Protein AF-A0A7Y4MIM4-F1 (afdb_monomer_lite)

Radius of gyration: 18.2 Å; chains: 1; bounding box: 42×29×49 Å

Foldseek 3Di:
DDWDFPQPPPPDPDDDFDFDFDKDWDADPVDDPPDPPGTDIDGDFDKDQADDPVVVVDRIDTQGQDPVCVCVVPDPVPPDPVSVVVSSVPRDHDPTDIAAFDPVLVDPVDPDDRRSDHDD

Structure (mmCIF, N/CA/C/O backbone):
data_AF-A0A7Y4MIM4-F1
#
_entry.id   AF-A0A7Y4MIM4-F1
#
loop_
_atom_site.group_PDB
_atom_site.id
_atom_site.type_symbol
_atom_site.label_atom_id
_atom_site.label_alt_id
_atom_site.label_comp_id
_atom_site.label_asym_id
_atom_site.label_entity_id
_atom_site.label_seq_id
_atom_site.pdbx_PDB_ins_code
_atom_site.Cartn_x
_atom_site.Cartn_y
_atom_site.Cartn_z
_atom_site.occupancy
_atom_site.B_iso_or_equiv
_atom_site.auth_seq_id
_atom_site.auth_comp_id
_atom_site.auth_asym_id
_atom_site.auth_atom_id
_atom_site.pdbx_PDB_model_num
ATOM 1 N N . MET A 1 1 ? 3.137 6.118 21.526 1.00 28.91 1 MET A N 1
ATOM 2 C CA . MET A 1 1 ? 1.945 5.258 21.421 1.00 28.91 1 MET A CA 1
ATOM 3 C C . MET A 1 1 ? 1.820 4.866 19.962 1.00 28.91 1 MET A C 1
ATOM 5 O O . MET A 1 1 ? 1.405 5.687 19.158 1.00 28.91 1 MET A O 1
ATOM 9 N N . MET A 1 2 ? 2.358 3.704 19.596 1.00 29.17 2 MET A N 1
ATOM 10 C CA . MET A 1 2 ? 2.307 3.203 18.225 1.00 29.17 2 MET A CA 1
ATOM 11 C C . MET A 1 2 ? 1.181 2.180 18.203 1.00 29.17 2 MET A C 1
ATOM 13 O O . MET A 1 2 ? 1.305 1.112 18.787 1.00 29.17 2 MET A O 1
ATOM 17 N N . LEU A 1 3 ? 0.046 2.586 17.650 1.00 34.28 3 LEU A N 1
ATOM 18 C CA . LEU A 1 3 ? -1.127 1.738 17.533 1.00 34.28 3 LEU A CA 1
ATOM 19 C C . LEU A 1 3 ? -0.967 0.952 16.240 1.00 34.28 3 LEU A C 1
ATOM 21 O O . LEU A 1 3 ? -0.972 1.525 15.151 1.00 34.28 3 LEU A O 1
ATOM 25 N N . LEU A 1 4 ? -0.740 -0.349 16.379 1.00 29.38 4 LEU A N 1
ATOM 26 C CA . LEU A 1 4 ? -0.934 -1.268 15.276 1.00 29.38 4 LEU A CA 1
ATOM 27 C C . LEU A 1 4 ? -2.425 -1.562 15.180 1.00 29.38 4 LEU A C 1
ATOM 29 O O . LEU A 1 4 ? -3.026 -1.910 16.195 1.00 29.38 4 LEU A O 1
ATOM 33 N N . PRO A 1 5 ? -3.036 -1.468 13.994 1.00 29.81 5 PRO A N 1
ATOM 34 C CA . PRO A 1 5 ? -4.303 -2.135 13.788 1.00 29.81 5 PRO A CA 1
ATOM 35 C C . PRO A 1 5 ? -4.093 -3.644 13.917 1.00 29.81 5 PRO A C 1
ATOM 37 O O . PRO A 1 5 ? -3.348 -4.239 13.137 1.00 29.81 5 PRO A O 1
ATOM 40 N N . ASP A 1 6 ? -4.762 -4.263 14.886 1.00 31.12 6 ASP A N 1
ATOM 41 C CA . ASP A 1 6 ? -5.035 -5.691 14.816 1.00 31.12 6 ASP A CA 1
ATOM 42 C C . ASP A 1 6 ? -6.162 -5.869 13.819 1.00 31.12 6 ASP A C 1
ATOM 44 O O . ASP A 1 6 ? -7.304 -5.460 14.003 1.00 31.12 6 ASP A O 1
ATOM 48 N N . LEU A 1 7 ? -5.822 -6.491 12.709 1.00 37.47 7 LEU A N 1
ATOM 49 C CA . LEU A 1 7 ? -6.764 -6.799 11.654 1.00 37.47 7 LEU A CA 1
ATOM 50 C C . LEU A 1 7 ? -7.586 -8.049 12.012 1.00 37.47 7 LEU A C 1
ATOM 52 O O . LEU A 1 7 ? -7.858 -8.888 11.155 1.00 37.47 7 LEU A O 1
ATOM 56 N N . SER A 1 8 ? -8.009 -8.162 13.273 1.00 27.38 8 SER A N 1
ATOM 57 C CA . SER A 1 8 ? -8.959 -9.149 13.777 1.00 27.38 8 SER A CA 1
ATOM 58 C C . SER A 1 8 ? -10.380 -8.572 13.827 1.00 27.38 8 SER A C 1
ATOM 60 O O . SER A 1 8 ? -11.174 -8.844 14.725 1.00 27.38 8 SER A O 1
ATOM 62 N N . ALA A 1 9 ? -10.775 -7.842 12.777 1.00 31.66 9 ALA A N 1
ATOM 63 C CA . ALA A 1 9 ? -12.185 -7.819 12.416 1.00 31.66 9 ALA A CA 1
ATOM 64 C C . ALA A 1 9 ? -12.595 -9.273 12.147 1.00 31.66 9 ALA A C 1
ATOM 66 O O . ALA A 1 9 ? -12.006 -9.960 11.307 1.00 31.66 9 ALA A O 1
ATOM 67 N N . THR A 1 10 ? -13.569 -9.765 12.910 1.00 31.34 10 THR A N 1
ATOM 68 C CA . THR A 1 10 ? -14.070 -11.141 12.861 1.00 31.34 10 THR A CA 1
ATOM 69 C C . THR A 1 10 ? -14.762 -11.432 11.523 1.00 31.34 10 THR A C 1
ATOM 71 O O . THR A 1 10 ? -15.972 -11.595 11.443 1.00 31.34 10 THR A O 1
ATOM 74 N N . ALA A 1 11 ? -13.992 -11.554 10.446 1.00 34.59 11 ALA A N 1
ATOM 75 C CA . ALA A 1 11 ? -14.359 -12.275 9.242 1.00 34.59 11 ALA A CA 1
A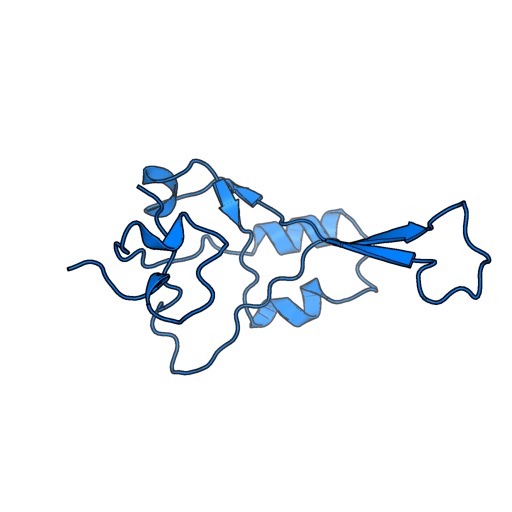TOM 76 C C . ALA A 1 11 ? -13.570 -13.587 9.272 1.00 34.59 11 ALA A C 1
ATOM 78 O O . ALA A 1 11 ? -12.411 -13.630 8.875 1.00 34.59 11 ALA A O 1
ATOM 79 N N . GLY A 1 12 ? -14.207 -14.627 9.823 1.00 26.64 12 GLY A N 1
ATOM 80 C CA . GLY A 1 12 ? -13.752 -16.017 9.961 1.00 26.64 12 GLY A CA 1
ATOM 81 C C . GLY A 1 12 ? -12.342 -16.361 9.461 1.00 26.64 12 GLY A C 1
ATOM 82 O O . GLY A 1 12 ? -12.094 -16.335 8.259 1.00 26.64 12 GLY A O 1
ATOM 83 N N . ARG A 1 13 ? -11.476 -16.752 10.412 1.00 30.94 13 ARG A N 1
ATOM 84 C CA . ARG A 1 13 ? -10.172 -17.436 10.269 1.00 30.94 13 ARG A CA 1
ATOM 85 C C . ARG A 1 13 ? -9.603 -17.472 8.839 1.00 30.94 13 ARG A C 1
ATOM 87 O O . ARG A 1 13 ? -10.021 -18.283 8.017 1.00 30.94 13 ARG A O 1
ATOM 94 N N . GLY A 1 14 ? -8.554 -16.680 8.607 1.00 32.22 14 GLY A N 1
ATOM 95 C CA . GLY A 1 14 ? -7.607 -16.901 7.509 1.00 32.22 14 GLY A CA 1
ATOM 96 C C . GLY A 1 14 ? -7.938 -16.206 6.189 1.00 32.22 14 GLY A C 1
ATOM 97 O O . GLY A 1 14 ? -7.885 -16.839 5.135 1.00 32.22 14 GLY A O 1
ATOM 98 N N . ARG A 1 15 ? -8.254 -14.906 6.204 1.00 31.67 15 ARG A N 1
ATOM 99 C CA . ARG A 1 15 ? -8.336 -14.112 4.968 1.00 31.67 15 ARG A CA 1
ATOM 100 C C . ARG A 1 15 ? -7.270 -13.022 4.960 1.00 31.67 15 ARG A C 1
ATOM 102 O O . ARG A 1 15 ? -7.343 -12.070 5.721 1.00 31.67 15 ARG A O 1
ATOM 109 N N . THR A 1 16 ? -6.299 -13.182 4.066 1.00 36.91 16 THR A N 1
ATOM 110 C CA . THR A 1 16 ? -5.303 -12.170 3.705 1.00 36.91 16 THR A CA 1
ATOM 111 C C . THR A 1 16 ? -5.999 -10.897 3.227 1.00 36.91 16 THR A C 1
ATOM 113 O O . THR A 1 16 ? -6.863 -10.956 2.347 1.00 36.91 16 THR A O 1
ATOM 116 N N . ILE A 1 17 ? -5.610 -9.751 3.782 1.00 43.78 17 ILE A N 1
ATOM 117 C CA . ILE A 1 17 ? -5.976 -8.441 3.241 1.00 43.78 17 ILE A CA 1
ATOM 118 C C . ILE A 1 17 ? -5.103 -8.199 2.011 1.00 43.78 17 ILE A C 1
ATOM 120 O O . ILE A 1 17 ? -3.877 -8.256 2.091 1.00 43.78 17 ILE A O 1
ATOM 124 N N . GLY A 1 18 ? -5.737 -7.991 0.859 1.00 39.03 18 GLY A N 1
ATOM 125 C CA . GLY A 1 18 ? -5.030 -7.643 -0.369 1.00 39.03 18 GLY A CA 1
ATOM 126 C C . GLY A 1 18 ? -4.577 -6.191 -0.299 1.00 39.03 18 GLY A C 1
ATOM 127 O O . GLY A 1 18 ? -5.409 -5.298 -0.159 1.00 39.03 18 GLY A O 1
ATOM 128 N N . ARG A 1 19 ? -3.267 -5.968 -0.386 1.00 43.88 19 ARG A N 1
ATOM 129 C CA . ARG A 1 19 ? -2.653 -4.649 -0.529 1.00 43.88 19 ARG A CA 1
ATOM 130 C C . ARG A 1 19 ? -2.079 -4.578 -1.939 1.00 43.88 19 ARG A C 1
ATOM 132 O O . ARG A 1 19 ? -1.164 -5.328 -2.263 1.00 43.88 19 ARG A O 1
ATOM 139 N N . SER A 1 20 ? -2.674 -3.761 -2.792 1.00 50.88 20 SER A N 1
ATOM 140 C CA . SER A 1 20 ? -2.339 -3.664 -4.215 1.00 50.88 20 SER A CA 1
ATOM 141 C C . SER A 1 20 ? -2.028 -2.213 -4.531 1.00 50.88 20 SER A C 1
ATOM 143 O O . SER A 1 20 ? -2.861 -1.433 -4.977 1.00 50.88 20 SER A O 1
ATOM 145 N N . ASP A 1 21 ? -0.804 -1.865 -4.191 1.00 61.84 21 ASP A N 1
ATOM 146 C CA . ASP A 1 21 ? -0.245 -0.530 -4.228 1.00 61.84 21 ASP A CA 1
ATOM 147 C C . ASP A 1 21 ? 0.388 -0.258 -5.605 1.00 61.84 21 ASP A C 1
ATOM 149 O O . ASP A 1 21 ? 0.934 -1.191 -6.206 1.00 61.84 21 ASP A O 1
ATOM 153 N N . PRO A 1 22 ? 0.319 0.976 -6.147 1.00 76.31 22 PRO A N 1
ATOM 154 C CA . PRO A 1 22 ? 1.028 1.321 -7.371 1.00 76.31 22 PRO A CA 1
ATOM 155 C C . PRO A 1 22 ? 2.510 0.990 -7.218 1.00 76.31 22 PRO A C 1
ATOM 157 O O . PRO A 1 22 ? 3.122 1.273 -6.182 1.00 76.31 22 PRO A O 1
ATOM 160 N N . TYR A 1 23 ? 3.064 0.380 -8.261 1.00 86.31 23 TYR A N 1
ATOM 161 C CA . TYR A 1 23 ? 4.450 -0.049 -8.314 1.00 86.31 23 TYR A CA 1
ATOM 162 C C . TYR A 1 23 ? 5.131 0.467 -9.577 1.00 86.31 23 TYR A C 1
ATOM 164 O O . TYR A 1 23 ? 4.485 0.733 -10.589 1.00 86.31 23 TYR A O 1
ATOM 172 N N . GLU A 1 24 ? 6.446 0.616 -9.504 1.00 85.31 24 GLU A N 1
ATOM 173 C CA . GLU A 1 24 ? 7.262 1.171 -10.577 1.00 85.31 24 GLU A CA 1
ATOM 174 C C . GLU A 1 24 ? 8.590 0.422 -10.688 1.00 85.31 24 GLU A C 1
ATOM 176 O O . GLU A 1 24 ? 9.165 -0.003 -9.678 1.00 85.31 24 GLU A O 1
ATOM 181 N N . PHE A 1 25 ? 9.048 0.253 -11.931 1.00 91.56 25 PHE A N 1
ATOM 182 C CA . PHE A 1 25 ? 10.338 -0.335 -12.275 1.00 91.56 25 PHE A CA 1
ATOM 183 C C . PHE A 1 25 ? 11.376 0.770 -12.474 1.00 91.56 25 PHE A C 1
ATOM 185 O O . PHE A 1 25 ? 11.240 1.607 -13.364 1.00 91.56 25 PHE A O 1
ATOM 192 N N . TRP A 1 26 ? 12.450 0.719 -11.696 1.00 91.94 26 TRP A N 1
ATOM 193 C CA . TRP A 1 26 ? 13.555 1.668 -11.740 1.00 91.94 26 TRP A CA 1
ATOM 194 C C . TRP A 1 26 ? 14.814 0.970 -12.254 1.00 91.94 26 TRP A C 1
ATOM 196 O O . TRP A 1 26 ? 15.347 0.095 -11.563 1.00 91.94 26 TRP A O 1
ATOM 206 N N . PRO A 1 27 ? 15.309 1.311 -13.455 1.00 94.88 27 PRO A N 1
ATOM 207 C CA . PRO A 1 27 ? 16.541 0.730 -13.958 1.00 94.88 27 PRO A CA 1
ATOM 208 C C . PRO A 1 27 ? 17.751 1.347 -13.249 1.00 94.88 27 PRO A C 1
ATOM 210 O O . PRO A 1 27 ? 17.864 2.569 -13.157 1.00 94.88 27 PRO A O 1
ATOM 213 N N . ASN A 1 28 ? 18.712 0.521 -12.834 1.00 95.12 28 ASN A N 1
ATOM 214 C CA . ASN A 1 28 ? 20.050 0.993 -12.500 1.00 95.12 28 ASN A CA 1
ATOM 215 C C . ASN A 1 28 ? 20.788 1.338 -13.812 1.00 95.12 28 ASN A C 1
ATOM 217 O O . ASN A 1 28 ? 21.042 0.437 -14.624 1.00 95.12 28 ASN A O 1
ATOM 221 N N . PRO A 1 29 ? 21.125 2.615 -14.071 1.00 95.81 29 PRO A N 1
ATOM 222 C CA . PRO A 1 29 ? 21.743 3.021 -15.331 1.00 95.81 29 PRO A CA 1
ATOM 223 C C . PRO A 1 29 ? 23.184 2.514 -15.494 1.00 95.81 29 PRO A C 1
ATOM 225 O O . PRO A 1 29 ? 23.673 2.471 -16.618 1.00 95.81 29 PRO A O 1
ATOM 228 N N . GLU A 1 30 ? 23.848 2.099 -14.413 1.00 97.75 30 GLU A N 1
ATOM 229 C CA . GLU A 1 30 ? 25.246 1.642 -14.426 1.00 97.75 30 GLU A CA 1
ATOM 230 C C . GLU A 1 30 ? 25.400 0.175 -14.859 1.00 97.75 30 GLU A C 1
ATOM 232 O O . GLU A 1 30 ? 26.504 -0.272 -15.169 1.00 97.75 30 GLU A O 1
ATOM 237 N N . LEU A 1 31 ? 24.300 -0.585 -14.893 1.00 96.50 31 LEU A N 1
ATOM 238 C CA . LEU A 1 31 ? 24.308 -2.017 -15.187 1.00 96.50 31 LEU A CA 1
ATOM 239 C C . LEU A 1 31 ? 23.865 -2.319 -16.631 1.00 96.50 31 LEU A C 1
ATOM 241 O O . LEU A 1 31 ? 22.959 -1.648 -17.147 1.00 96.50 31 LEU A O 1
ATOM 245 N N . PRO A 1 32 ? 24.437 -3.356 -17.278 1.00 96.62 32 PRO A N 1
ATOM 246 C CA . PRO A 1 32 ? 23.940 -3.880 -18.551 1.00 96.62 32 PRO A CA 1
ATOM 247 C C . PRO A 1 32 ? 22.462 -4.285 -18.478 1.00 96.62 32 PRO A C 1
ATOM 249 O O . PRO A 1 32 ? 21.960 -4.624 -17.410 1.00 96.62 32 PRO A O 1
ATOM 252 N N . GLU A 1 33 ? 21.770 -4.285 -19.617 1.00 91.69 33 GLU A N 1
ATOM 253 C CA . GLU A 1 33 ? 20.328 -4.580 -19.697 1.00 91.69 33 GLU A CA 1
ATOM 254 C C . GLU A 1 33 ? 19.959 -5.975 -19.164 1.00 91.69 33 GLU A C 1
ATOM 256 O O . GLU A 1 33 ? 18.957 -6.129 -18.474 1.00 91.69 33 GLU A O 1
ATOM 261 N N . GLU A 1 34 ? 20.828 -6.955 -19.401 1.00 94.06 34 GLU A N 1
ATOM 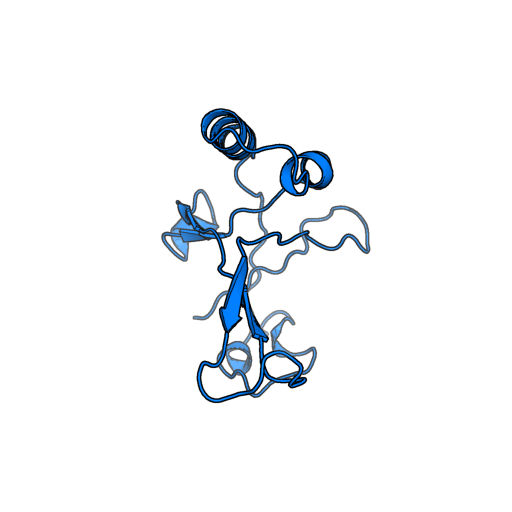262 C CA . GLU A 1 34 ? 20.665 -8.363 -19.013 1.00 94.06 34 GLU A CA 1
ATOM 263 C C . GLU A 1 34 ? 21.080 -8.639 -17.548 1.00 94.06 34 GLU A C 1
ATOM 265 O O . GLU A 1 34 ? 21.053 -9.783 -17.091 1.00 94.06 34 GLU A O 1
ATOM 270 N N . HIS A 1 35 ? 21.562 -7.627 -16.812 1.00 96.31 35 HIS A N 1
ATOM 271 C CA . HIS A 1 35 ? 22.100 -7.833 -15.466 1.00 96.31 35 HIS A CA 1
ATOM 272 C C . HIS A 1 35 ? 20.975 -8.192 -14.474 1.00 96.31 35 HIS A C 1
ATOM 274 O O . HIS A 1 35 ? 19.947 -7.514 -14.464 1.00 96.31 35 HIS A O 1
ATOM 280 N N . PRO A 1 36 ? 21.152 -9.187 -13.580 1.00 95.00 36 PRO A N 1
ATOM 281 C CA . PRO A 1 36 ? 20.098 -9.607 -12.647 1.00 95.00 36 PRO A CA 1
ATOM 282 C C . PRO A 1 36 ? 19.604 -8.472 -11.734 1.00 95.00 36 PRO A C 1
ATOM 284 O O . PRO A 1 36 ? 18.407 -8.355 -11.495 1.00 95.00 36 PRO A O 1
ATOM 287 N N . ASP A 1 37 ? 20.504 -7.586 -11.299 1.00 95.38 37 ASP A N 1
ATOM 288 C CA . ASP A 1 37 ? 20.171 -6.417 -10.466 1.00 95.38 37 ASP A CA 1
ATOM 289 C C . ASP A 1 37 ? 19.820 -5.150 -11.275 1.00 95.38 37 ASP A C 1
ATOM 291 O O . ASP A 1 37 ? 19.855 -4.037 -10.747 1.00 95.38 37 ASP A O 1
ATOM 295 N N . LYS A 1 38 ? 19.523 -5.278 -12.579 1.00 95.56 38 LYS A N 1
ATOM 296 C CA . LYS A 1 38 ? 19.206 -4.130 -13.446 1.00 95.56 38 LYS A CA 1
ATOM 297 C C . LYS A 1 38 ? 17.973 -3.369 -12.971 1.00 95.56 38 LYS A C 1
ATOM 299 O O . LYS A 1 38 ? 17.937 -2.149 -13.109 1.00 95.56 38 LYS A O 1
ATOM 304 N N . TRP A 1 39 ? 16.973 -4.070 -12.448 1.00 94.25 39 TRP A N 1
ATOM 305 C CA . TRP A 1 39 ? 15.654 -3.512 -12.170 1.00 94.25 39 TRP A CA 1
ATOM 306 C C . TRP A 1 39 ? 15.336 -3.550 -10.680 1.00 94.25 39 TRP A C 1
ATOM 308 O O . TRP A 1 39 ? 15.258 -4.617 -10.077 1.00 94.25 39 TRP A O 1
ATOM 318 N N . LEU A 1 40 ? 15.074 -2.379 -10.104 1.00 93.81 40 LEU A N 1
ATOM 319 C CA . LEU A 1 40 ? 14.466 -2.250 -8.788 1.00 93.81 40 LEU A CA 1
ATOM 320 C C . LEU A 1 40 ? 12.957 -2.062 -8.951 1.00 93.81 40 LEU A C 1
ATOM 322 O O . LEU A 1 40 ? 12.516 -1.115 -9.596 1.00 93.81 40 LEU A O 1
ATOM 326 N N . VAL A 1 41 ? 12.159 -2.933 -8.335 1.00 92.69 41 VAL A N 1
ATOM 327 C CA . VAL A 1 41 ? 10.701 -2.766 -8.276 1.00 92.69 41 VAL A CA 1
ATOM 328 C C . VAL A 1 41 ? 10.334 -2.155 -6.933 1.00 92.69 41 VAL A C 1
ATOM 330 O O . VAL A 1 41 ? 10.629 -2.723 -5.883 1.00 92.69 41 VAL A O 1
ATOM 333 N N . THR A 1 42 ? 9.686 -0.997 -6.959 1.00 90.75 42 THR A N 1
ATOM 334 C CA . THR A 1 42 ? 9.207 -0.307 -5.751 1.00 90.75 42 THR A CA 1
ATOM 335 C C . THR A 1 42 ? 7.692 -0.225 -5.761 1.00 90.75 42 THR A C 1
ATOM 337 O O . THR A 1 42 ? 7.115 -0.169 -6.839 1.00 90.75 42 THR A O 1
ATOM 340 N N . ALA A 1 43 ? 7.057 -0.163 -4.592 1.00 89.75 43 ALA A N 1
ATOM 341 C CA . ALA A 1 43 ? 5.621 0.075 -4.460 1.00 89.75 43 ALA A CA 1
ATOM 342 C C . ALA A 1 43 ? 5.343 1.130 -3.384 1.00 89.75 43 ALA A C 1
ATOM 344 O O . ALA A 1 43 ? 6.149 1.308 -2.466 1.00 89.75 43 ALA A O 1
ATOM 345 N N . THR A 1 44 ? 4.207 1.820 -3.484 1.00 89.12 44 THR A N 1
ATOM 346 C CA . THR A 1 44 ? 3.798 2.835 -2.505 1.00 89.12 44 THR A CA 1
ATOM 347 C C . THR A 1 44 ? 2.355 2.695 -2.070 1.00 89.12 44 THR A C 1
ATOM 349 O O . THR A 1 44 ? 1.462 2.431 -2.863 1.00 89.12 44 THR A O 1
ATOM 352 N N . VAL A 1 45 ? 2.125 2.953 -0.792 1.00 87.88 45 VAL A N 1
ATOM 353 C CA . VAL A 1 45 ? 0.838 2.744 -0.147 1.00 87.88 45 VAL A CA 1
ATOM 354 C C . VAL A 1 45 ? -0.089 3.908 -0.419 1.00 87.88 45 VAL A C 1
ATOM 356 O O . VAL A 1 45 ? 0.202 5.029 0.008 1.00 87.88 45 VAL A O 1
ATOM 359 N N . ILE A 1 46 ? -1.234 3.646 -1.050 1.00 87.88 46 ILE A N 1
ATOM 360 C CA . ILE A 1 46 ? -2.277 4.669 -1.163 1.00 87.88 46 ILE A CA 1
ATOM 361 C C . ILE A 1 46 ? -2.882 4.896 0.223 1.00 87.88 46 ILE A C 1
ATOM 363 O O . ILE A 1 46 ? -3.375 3.969 0.864 1.00 87.88 46 ILE A O 1
ATOM 367 N N . ALA A 1 47 ? -2.846 6.145 0.683 1.00 85.81 47 ALA A N 1
ATOM 368 C CA . ALA A 1 47 ? -3.489 6.568 1.918 1.00 85.81 47 ALA A CA 1
ATOM 369 C C . ALA A 1 47 ? -4.660 7.505 1.611 1.00 85.81 47 ALA A C 1
ATOM 371 O O . ALA A 1 47 ? -4.532 8.423 0.801 1.00 85.81 47 ALA A O 1
ATOM 372 N N . THR A 1 48 ? -5.779 7.286 2.289 1.00 84.94 48 THR A N 1
ATOM 373 C CA . THR A 1 48 ? -6.952 8.160 2.307 1.00 84.94 48 THR A CA 1
ATOM 374 C C . THR A 1 48 ? -7.038 8.877 3.651 1.00 84.94 48 THR A C 1
ATOM 376 O O . THR A 1 48 ? -6.277 8.588 4.583 1.00 84.94 48 THR A O 1
ATOM 379 N N . SER A 1 49 ? -7.964 9.827 3.771 1.00 83.12 49 SER A N 1
ATOM 380 C CA . SER A 1 49 ? -8.341 10.359 5.080 1.00 83.12 49 SER A CA 1
ATOM 381 C C . SER A 1 49 ? -8.803 9.214 5.977 1.00 83.12 49 SER A C 1
ATOM 383 O O . SER A 1 49 ? -9.551 8.341 5.534 1.00 83.12 49 SER A O 1
ATOM 385 N N . ALA A 1 50 ? -8.311 9.196 7.214 1.00 78.62 50 ALA A N 1
ATOM 386 C CA . ALA A 1 50 ? -8.875 8.334 8.235 1.00 78.62 50 ALA A CA 1
ATOM 387 C C . ALA A 1 50 ? -10.226 8.886 8.679 1.00 78.62 50 ALA A C 1
ATOM 389 O O . ALA A 1 50 ? -10.430 10.099 8.763 1.00 78.62 50 ALA A O 1
ATOM 390 N N . THR A 1 51 ? -11.121 7.974 9.004 1.00 67.00 51 THR A N 1
ATOM 391 C CA . THR A 1 51 ? -12.453 8.250 9.522 1.00 67.00 51 THR A CA 1
ATOM 392 C C . THR A 1 51 ? -12.691 7.354 10.740 1.00 67.00 51 THR A C 1
ATOM 394 O O . THR A 1 51 ? -11.935 6.406 10.977 1.00 67.00 51 THR A O 1
ATOM 397 N N . ASP A 1 52 ? -13.671 7.706 11.572 1.00 64.62 52 ASP A N 1
ATOM 398 C CA . ASP A 1 52 ? -14.037 6.956 12.783 1.00 64.62 52 ASP A CA 1
ATOM 399 C C . ASP A 1 52 ? -12.856 6.689 13.763 1.00 64.62 52 ASP A C 1
ATOM 401 O O . ASP A 1 52 ? -12.071 7.604 14.040 1.00 64.62 52 ASP A O 1
ATOM 405 N N . ALA A 1 53 ? -12.703 5.472 14.314 1.00 61.66 53 ALA A N 1
ATOM 406 C CA . ALA A 1 53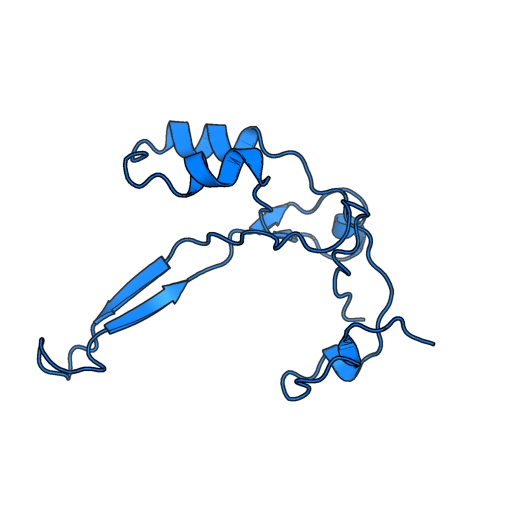 ? -11.731 5.142 15.367 1.00 61.66 53 ALA A CA 1
ATOM 407 C C . ALA A 1 53 ? -10.264 5.430 14.989 1.00 61.66 53 ALA A C 1
ATOM 409 O O . ALA A 1 53 ? -9.466 5.838 15.836 1.00 61.66 53 ALA A O 1
ATOM 410 N N . LEU A 1 54 ? -9.910 5.267 13.710 1.00 61.06 54 LEU A N 1
ATOM 411 C CA . LEU A 1 54 ? -8.583 5.593 13.178 1.00 61.06 54 LEU A CA 1
ATOM 412 C C . LEU A 1 54 ? -8.317 7.100 13.174 1.00 61.06 54 LEU A C 1
ATOM 414 O O . LEU A 1 54 ? -7.195 7.508 13.467 1.00 61.06 54 LEU A O 1
ATOM 418 N N . GLY A 1 55 ? -9.336 7.916 12.886 1.00 62.06 55 GLY A N 1
ATOM 419 C CA . GLY A 1 55 ? -9.225 9.377 12.851 1.00 62.06 55 GLY A CA 1
ATOM 420 C C . GLY A 1 55 ? -8.841 9.982 14.205 1.00 62.06 55 GLY A C 1
ATOM 421 O O . GLY A 1 55 ? -8.208 11.034 14.261 1.00 62.06 55 GLY A O 1
ATOM 422 N N . HIS A 1 56 ? -9.150 9.291 15.306 1.00 67.06 56 HIS A N 1
ATOM 423 C CA . HIS A 1 56 ? -8.712 9.678 16.651 1.00 67.06 56 HIS A CA 1
ATOM 424 C C . HIS A 1 56 ? -7.224 9.406 16.921 1.00 67.06 56 HIS A C 1
ATOM 426 O O . HIS A 1 56 ? -6.666 9.937 17.880 1.00 67.06 56 HIS A O 1
ATOM 432 N N . ILE A 1 57 ? -6.584 8.578 16.096 1.00 78.56 57 ILE A N 1
ATOM 433 C CA . ILE A 1 57 ? -5.216 8.090 16.289 1.00 78.56 57 ILE A CA 1
ATOM 434 C C . ILE A 1 57 ? -4.262 8.737 15.288 1.00 78.56 57 ILE A C 1
ATOM 436 O O . ILE A 1 57 ? -3.170 9.161 15.670 1.00 78.56 57 ILE A O 1
ATOM 440 N N . GLN A 1 58 ? -4.664 8.810 14.018 1.00 80.38 58 GLN A N 1
ATOM 441 C CA . GLN A 1 58 ? -3.939 9.472 12.939 1.00 80.38 58 GLN A CA 1
ATOM 442 C C . GLN A 1 58 ? -4.910 10.012 11.887 1.00 80.38 58 GLN A C 1
ATOM 444 O O . GLN A 1 58 ? -5.964 9.446 11.636 1.00 80.38 58 GLN A O 1
ATOM 449 N N . GLU A 1 59 ? -4.508 11.073 11.193 1.00 83.12 59 GLU A N 1
ATOM 450 C CA . GLU A 1 59 ? -5.331 11.731 10.166 1.00 83.12 59 GLU A CA 1
ATOM 451 C C . GLU A 1 59 ? -5.497 10.905 8.874 1.00 83.12 59 GLU A C 1
ATOM 453 O O . GLU A 1 59 ? -6.313 11.235 8.012 1.00 83.12 59 GLU A O 1
ATOM 458 N N . ARG A 1 60 ? -4.711 9.835 8.703 1.00 85.06 60 ARG A N 1
ATOM 459 C CA . ARG A 1 60 ? -4.642 9.039 7.471 1.00 85.06 60 ARG A CA 1
ATOM 460 C C . ARG A 1 60 ? -4.824 7.551 7.739 1.00 85.06 60 ARG A C 1
ATOM 462 O O . ARG A 1 60 ? -4.286 7.025 8.708 1.00 85.06 60 ARG A O 1
ATOM 469 N N . SER A 1 61 ? -5.498 6.874 6.814 1.00 84.69 61 SER A N 1
ATOM 470 C CA . SER A 1 61 ? -5.681 5.421 6.791 1.00 84.69 61 SER A CA 1
ATOM 471 C C . SER A 1 61 ? -5.200 4.859 5.449 1.00 84.69 61 SER A C 1
ATOM 473 O O . SER A 1 61 ? -5.308 5.553 4.437 1.00 84.69 61 SER A O 1
ATOM 475 N N . PRO A 1 62 ? -4.628 3.646 5.383 1.00 86.25 62 PRO A N 1
ATOM 476 C CA . PRO A 1 62 ? -4.402 2.991 4.098 1.00 86.25 62 PRO A CA 1
ATOM 477 C C . PRO A 1 62 ? -5.730 2.732 3.366 1.00 86.25 62 PRO A C 1
ATOM 479 O O . PRO A 1 62 ? -6.739 2.418 3.994 1.00 86.25 62 PRO A O 1
ATOM 482 N N . LEU A 1 63 ? -5.720 2.801 2.033 1.00 87.69 63 LEU A N 1
ATOM 483 C CA . LEU A 1 63 ? -6.844 2.342 1.217 1.00 87.69 63 LEU A CA 1
ATOM 484 C C . LEU A 1 63 ? -6.946 0.812 1.319 1.00 87.69 63 LEU A C 1
ATOM 486 O O . LEU A 1 63 ? -6.052 0.093 0.871 1.00 87.69 63 LEU A O 1
ATOM 490 N N . ILE A 1 64 ? -8.033 0.305 1.903 1.00 87.81 64 ILE A N 1
ATOM 491 C CA . ILE A 1 64 ? -8.243 -1.135 2.102 1.00 87.81 64 ILE A CA 1
ATOM 492 C C . ILE A 1 64 ? -9.192 -1.666 1.024 1.00 87.81 64 ILE A C 1
ATOM 494 O O . ILE A 1 64 ? -10.389 -1.391 1.037 1.00 87.81 64 ILE A O 1
ATOM 498 N N . ILE A 1 65 ? -8.663 -2.461 0.090 1.00 88.81 65 ILE A N 1
ATOM 499 C CA . ILE A 1 65 ? -9.454 -3.035 -1.006 1.00 88.81 65 ILE A CA 1
ATOM 500 C C . ILE A 1 65 ? -10.280 -4.226 -0.505 1.00 88.81 65 ILE A C 1
ATOM 502 O O . ILE A 1 65 ? -9.741 -5.232 -0.029 1.00 88.81 65 ILE A O 1
ATOM 506 N N . LEU A 1 66 ? -11.604 -4.150 -0.676 1.00 85.88 66 LEU A N 1
ATOM 507 C CA . LEU A 1 66 ? -12.503 -5.264 -0.377 1.00 85.88 66 LEU A CA 1
ATOM 508 C C . LEU A 1 66 ? -12.172 -6.482 -1.241 1.00 85.88 66 LEU A C 1
ATOM 510 O O . LEU A 1 66 ? -11.933 -6.364 -2.441 1.00 85.88 66 LEU A O 1
ATOM 514 N N . LYS A 1 67 ? -12.272 -7.683 -0.663 1.00 87.81 67 LYS A N 1
ATOM 515 C CA . LYS A 1 67 ? -11.983 -8.937 -1.380 1.00 87.81 67 LYS A CA 1
ATOM 516 C C . LYS A 1 67 ? -12.770 -9.086 -2.691 1.00 87.81 67 LYS A C 1
ATOM 518 O O . LYS A 1 67 ? -12.231 -9.597 -3.664 1.00 87.81 67 LYS A O 1
ATOM 523 N N . VAL A 1 68 ? -14.019 -8.618 -2.724 1.00 88.50 68 VAL A N 1
ATOM 524 C CA . VAL A 1 68 ? -14.880 -8.650 -3.922 1.00 88.50 68 VAL A CA 1
ATOM 525 C C . VAL A 1 68 ? -14.411 -7.698 -5.032 1.00 88.50 68 VAL A C 1
ATOM 527 O O . VAL A 1 68 ? -14.678 -7.948 -6.200 1.00 88.50 68 VAL A O 1
ATOM 530 N N . LEU A 1 69 ? -13.669 -6.643 -4.686 1.00 89.81 69 LEU A N 1
ATOM 531 C CA . LEU A 1 69 ? -13.158 -5.643 -5.627 1.00 89.81 69 LEU A CA 1
ATOM 532 C C . LEU A 1 69 ? -11.721 -5.927 -6.089 1.00 89.81 69 LEU A C 1
ATOM 534 O O . LEU A 1 69 ? -11.248 -5.271 -7.010 1.00 89.81 69 LEU A O 1
ATOM 538 N N . GLN A 1 70 ? -11.028 -6.912 -5.503 1.00 91.12 70 GLN A N 1
ATOM 539 C CA . GLN A 1 70 ? -9.622 -7.209 -5.821 1.00 91.12 70 GLN A CA 1
ATOM 540 C C . GLN A 1 70 ? -9.389 -7.515 -7.303 1.00 91.12 70 GLN A C 1
ATOM 542 O O . GLN A 1 70 ? -8.402 -7.053 -7.865 1.00 91.12 70 GLN A O 1
ATOM 547 N N . ALA A 1 71 ? -10.293 -8.264 -7.942 1.00 92.25 71 ALA A N 1
ATOM 548 C CA . ALA A 1 71 ? -10.170 -8.587 -9.363 1.00 92.25 71 ALA A CA 1
ATOM 549 C C . ALA A 1 71 ? -10.262 -7.332 -10.245 1.00 92.25 71 ALA A C 1
ATOM 551 O O . ALA A 1 71 ? -9.458 -7.176 -11.153 1.00 92.25 71 ALA A O 1
ATOM 552 N N . HIS A 1 72 ? -11.192 -6.422 -9.937 1.00 91.81 72 HIS A N 1
ATOM 553 C CA . HIS A 1 72 ? -11.327 -5.147 -10.645 1.00 91.81 72 HIS A CA 1
ATOM 554 C C . HIS A 1 72 ? -10.129 -4.229 -10.400 1.00 91.81 72 HIS A C 1
ATOM 556 O O . HIS A 1 72 ? -9.664 -3.559 -11.312 1.00 91.81 72 HIS A O 1
ATOM 562 N N . TRP A 1 73 ? -9.606 -4.222 -9.175 1.00 91.25 73 TRP A N 1
ATOM 563 C CA . TRP A 1 73 ? -8.448 -3.411 -8.819 1.00 91.25 73 TRP A CA 1
ATOM 564 C C . TRP A 1 73 ? -7.155 -3.875 -9.507 1.00 91.25 73 TRP A C 1
ATOM 566 O O . TRP A 1 73 ? -6.305 -3.057 -9.842 1.00 91.25 73 TRP A O 1
ATOM 576 N N . LEU A 1 74 ? -6.993 -5.185 -9.709 1.00 92.00 74 LEU A N 1
ATOM 577 C CA . LEU A 1 74 ? -5.812 -5.782 -10.339 1.00 92.00 74 LEU A CA 1
ATOM 578 C C . LEU A 1 74 ? -5.943 -5.943 -11.862 1.00 92.00 74 LEU A C 1
ATOM 580 O O . LEU A 1 74 ? -5.049 -6.526 -12.472 1.00 92.00 74 LEU A O 1
ATOM 584 N N . ASP A 1 75 ? -7.030 -5.471 -12.476 1.00 92.19 75 ASP A N 1
ATOM 585 C CA . ASP A 1 75 ? -7.255 -5.606 -13.915 1.00 92.19 75 ASP A CA 1
ATOM 586 C C . ASP A 1 75 ? -6.362 -4.627 -14.706 1.00 92.19 75 ASP A C 1
ATOM 588 O O . ASP A 1 75 ? -6.627 -3.419 -14.704 1.00 92.19 75 ASP A O 1
ATOM 592 N N . PRO A 1 76 ? -5.333 -5.111 -15.434 1.00 89.00 76 PRO A N 1
ATOM 593 C CA . PRO A 1 76 ? -4.419 -4.246 -16.178 1.00 89.00 76 PRO A CA 1
ATOM 594 C C . PRO A 1 76 ? -5.079 -3.580 -17.395 1.00 89.00 76 PRO A C 1
ATOM 596 O O . PRO A 1 76 ? -4.482 -2.688 -17.995 1.00 89.00 76 PRO A O 1
ATOM 599 N N . SER A 1 77 ? -6.286 -4.009 -17.786 1.00 94.00 77 SER A N 1
ATOM 600 C CA . SER A 1 77 ? -7.048 -3.380 -18.867 1.00 94.00 77 SER A CA 1
ATOM 601 C C . SER A 1 77 ? -7.774 -2.102 -18.429 1.00 94.00 77 SER A C 1
ATOM 603 O O . SER A 1 77 ? -8.191 -1.311 -19.278 1.00 94.00 77 SER A O 1
ATOM 605 N N . THR A 1 78 ? -7.864 -1.842 -17.119 1.00 91.06 78 THR A N 1
ATOM 606 C CA . THR A 1 78 ? -8.450 -0.610 -16.576 1.00 91.06 78 THR A CA 1
ATOM 607 C C . THR A 1 78 ? -7.455 0.547 -16.690 1.00 91.06 78 THR A C 1
ATOM 609 O O . THR A 1 78 ? -6.664 0.807 -15.785 1.00 91.06 78 THR A O 1
ATOM 612 N N . THR A 1 79 ? -7.485 1.270 -17.812 1.00 89.50 79 THR A N 1
ATOM 613 C CA . THR A 1 79 ? -6.580 2.411 -18.064 1.00 89.50 79 THR A CA 1
ATOM 614 C C . THR A 1 79 ? -7.247 3.781 -17.923 1.00 89.50 79 THR A C 1
ATOM 616 O O . THR A 1 79 ? -6.562 4.805 -17.933 1.00 89.50 79 THR A O 1
ATOM 619 N N . ASP A 1 80 ? -8.578 3.836 -17.820 1.00 93.12 80 ASP A N 1
ATOM 620 C CA . ASP A 1 80 ? -9.301 5.095 -17.632 1.00 93.12 80 ASP A CA 1
ATOM 621 C C . ASP A 1 80 ? -9.240 5.549 -16.168 1.00 93.12 80 ASP A C 1
ATOM 623 O O . ASP A 1 80 ? -9.707 4.878 -15.246 1.00 93.12 80 ASP A O 1
ATOM 627 N N . ARG A 1 81 ? -8.712 6.757 -15.958 1.00 91.00 81 ARG A N 1
ATOM 628 C CA . ARG A 1 81 ? -8.606 7.388 -14.640 1.00 91.00 81 ARG A CA 1
ATOM 629 C C . ARG A 1 81 ? -9.963 7.526 -13.948 1.00 91.00 81 ARG A C 1
ATOM 631 O O . ARG A 1 81 ? -10.011 7.475 -12.720 1.00 91.00 81 ARG A O 1
ATOM 638 N N . ASN A 1 82 ? -11.043 7.757 -14.693 1.00 94.00 82 ASN A N 1
ATOM 639 C CA . ASN A 1 82 ? -12.363 7.925 -14.085 1.00 94.00 82 ASN A CA 1
ATOM 640 C C . ASN A 1 82 ? -12.893 6.604 -13.522 1.00 94.00 82 ASN A C 1
ATOM 642 O O . ASN A 1 82 ? -13.375 6.599 -12.394 1.00 94.00 82 ASN A O 1
ATOM 646 N N . GLN A 1 83 ? -12.677 5.488 -14.220 1.00 91.69 83 GLN A N 1
ATOM 647 C CA . GLN A 1 83 ? -13.025 4.152 -13.723 1.00 91.69 83 GLN A CA 1
ATOM 648 C C . GLN A 1 83 ? -12.261 3.804 -12.438 1.00 91.69 83 GLN A C 1
ATOM 650 O O . GLN A 1 83 ? -12.851 3.318 -11.477 1.00 91.69 83 GLN A O 1
ATOM 655 N N . VAL A 1 84 ? -10.964 4.134 -12.368 1.00 90.56 84 VAL A N 1
ATOM 656 C CA . VAL A 1 84 ? -10.172 3.942 -11.138 1.00 90.56 84 VAL A CA 1
ATOM 657 C C . VAL A 1 84 ? -10.733 4.776 -9.982 1.00 90.56 84 VAL A C 1
ATOM 659 O O . VAL A 1 84 ? -10.844 4.286 -8.862 1.00 90.56 84 VAL A O 1
ATOM 662 N N . ARG A 1 85 ? -11.125 6.032 -10.233 1.00 91.25 85 ARG A N 1
ATOM 663 C CA . ARG A 1 85 ? -11.738 6.891 -9.203 1.00 91.25 85 ARG A CA 1
ATOM 664 C C . ARG A 1 85 ? -13.078 6.353 -8.720 1.00 91.25 85 ARG A C 1
ATOM 666 O O . ARG A 1 85 ? -13.333 6.385 -7.523 1.00 91.25 85 ARG A O 1
ATOM 673 N N . GLU A 1 86 ? -13.920 5.869 -9.626 1.00 92.00 86 GLU A N 1
ATOM 674 C CA . GLU A 1 86 ? -15.189 5.233 -9.269 1.00 92.00 86 GLU A CA 1
ATOM 675 C C . GLU A 1 86 ? -14.955 4.004 -8.389 1.00 92.00 86 GLU A C 1
ATOM 677 O O . GLU A 1 86 ? -15.598 3.876 -7.349 1.00 92.00 86 GLU A O 1
ATOM 682 N N . LEU A 1 87 ? -13.970 3.169 -8.735 1.00 90.75 87 LEU A N 1
ATOM 683 C CA . LEU A 1 87 ? -13.589 2.010 -7.932 1.00 90.75 87 LEU A CA 1
ATOM 684 C C . LEU A 1 87 ? -13.111 2.401 -6.524 1.00 90.75 87 LEU A C 1
ATOM 686 O O . LEU A 1 87 ? -13.454 1.724 -5.560 1.00 90.75 87 LEU A O 1
ATOM 690 N N . VAL A 1 88 ? -12.361 3.499 -6.385 1.00 89.81 88 VAL A N 1
ATOM 691 C CA . VAL A 1 88 ? -11.969 4.035 -5.068 1.00 89.81 88 VAL A CA 1
ATOM 692 C C . VAL A 1 88 ? -13.185 4.541 -4.289 1.00 89.81 88 VAL A C 1
ATOM 694 O O . VAL A 1 88 ? -13.310 4.255 -3.104 1.00 89.81 88 VAL A O 1
ATOM 697 N N . ASN A 1 89 ? -14.103 5.256 -4.941 1.00 90.12 89 ASN A N 1
ATOM 698 C CA . ASN A 1 89 ? -15.256 5.881 -4.284 1.00 90.12 89 ASN A CA 1
ATOM 699 C C . ASN A 1 89 ? -16.304 4.878 -3.775 1.00 90.12 89 ASN A C 1
ATOM 701 O O . ASN A 1 89 ? -17.090 5.224 -2.897 1.00 90.12 89 ASN A O 1
ATOM 705 N N . VAL A 1 90 ? -16.350 3.660 -4.327 1.00 90.25 90 VAL A N 1
ATOM 706 C CA . VAL A 1 90 ? -17.257 2.598 -3.849 1.00 90.25 90 VAL A CA 1
ATOM 707 C C . VAL A 1 90 ? -16.687 1.800 -2.677 1.00 90.25 90 VAL A C 1
ATOM 709 O O . VAL A 1 90 ? -17.403 0.981 -2.099 1.00 90.25 90 VAL A O 1
ATOM 712 N N . ILE A 1 91 ? -15.410 1.995 -2.331 1.00 87.06 91 ILE A N 1
ATOM 713 C CA . ILE A 1 91 ? -14.798 1.337 -1.177 1.00 87.06 91 ILE A CA 1
ATOM 714 C C . ILE A 1 91 ? -15.308 2.037 0.086 1.00 87.06 91 ILE A C 1
ATOM 716 O O . ILE A 1 91 ? -15.069 3.234 0.253 1.00 87.06 91 ILE A O 1
ATOM 720 N N . PRO A 1 92 ? -16.017 1.322 0.977 1.00 83.06 92 PRO A N 1
ATOM 721 C CA . PRO A 1 92 ? -16.454 1.898 2.233 1.00 83.06 92 PRO A CA 1
ATOM 722 C C . PRO A 1 92 ? -15.255 2.131 3.149 1.00 83.06 92 PRO A C 1
ATOM 724 O O . PRO A 1 92 ? -14.202 1.501 3.016 1.00 83.06 92 PRO A O 1
ATOM 727 N N . GLU A 1 93 ? -15.452 3.000 4.130 1.00 76.88 93 GLU A N 1
ATOM 728 C CA . GLU A 1 93 ? -14.507 3.149 5.226 1.00 76.88 93 GLU A CA 1
ATOM 729 C C . GLU A 1 93 ? -14.307 1.799 5.9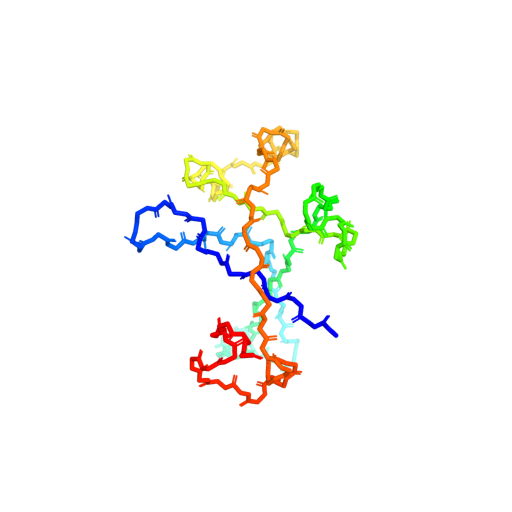36 1.00 76.88 93 GLU A C 1
ATOM 731 O O . GLU A 1 93 ? -15.274 1.051 6.133 1.00 76.88 93 GLU A O 1
ATOM 736 N N . PRO A 1 94 ? -13.062 1.440 6.284 1.00 73.50 94 PRO A N 1
ATOM 737 C CA . PRO A 1 94 ? -12.800 0.165 6.921 1.00 73.50 94 PRO A CA 1
ATOM 738 C C . PRO A 1 94 ? -13.248 0.185 8.387 1.00 73.50 94 PRO A C 1
ATOM 740 O O . PRO A 1 94 ? -12.823 1.040 9.159 1.00 73.50 94 PRO A O 1
ATOM 743 N N . ASP A 1 95 ? -14.041 -0.809 8.779 1.00 76.81 95 ASP A N 1
ATOM 744 C CA . ASP A 1 95 ? -14.366 -1.087 10.181 1.00 76.81 95 ASP A CA 1
ATOM 745 C C . ASP A 1 95 ? -13.194 -1.846 10.826 1.00 76.81 95 ASP A C 1
ATOM 747 O O . ASP A 1 95 ? -13.009 -3.048 10.596 1.00 76.81 95 ASP A O 1
ATOM 751 N N . LEU A 1 96 ? -12.328 -1.117 11.539 1.00 78.12 96 LEU A N 1
ATOM 752 C CA . LEU A 1 96 ? -11.112 -1.656 12.152 1.00 78.12 96 LEU A CA 1
ATOM 753 C C . LEU A 1 96 ? -11.210 -1.690 13.675 1.00 78.12 96 LEU A C 1
ATOM 755 O O . LEU A 1 96 ? -11.556 -0.704 14.321 1.00 78.12 96 LEU A O 1
ATOM 759 N N . VAL A 1 97 ? -10.761 -2.803 14.254 1.00 80.44 97 VAL A N 1
ATOM 760 C CA . VAL A 1 97 ? -10.530 -2.934 15.694 1.00 80.44 97 VAL A CA 1
ATOM 761 C C . VAL A 1 97 ? -9.055 -2.645 15.977 1.00 80.44 97 VAL A C 1
ATOM 763 O O . VAL A 1 97 ? -8.172 -3.174 15.314 1.00 80.44 97 VAL A O 1
ATOM 766 N N . LEU A 1 98 ? -8.765 -1.774 16.943 1.00 79.31 98 LEU A N 1
ATOM 767 C CA . LEU A 1 98 ? -7.401 -1.320 17.239 1.00 79.31 98 LEU A CA 1
ATOM 768 C C . LEU A 1 98 ? -7.042 -1.658 18.695 1.00 79.31 98 LEU A C 1
ATOM 770 O O . LEU A 1 98 ? -7.251 -0.827 19.582 1.00 79.31 98 LEU A O 1
ATOM 774 N N . PRO A 1 99 ? -6.548 -2.869 18.994 1.00 84.31 99 PRO A N 1
ATOM 775 C CA . PRO A 1 99 ? -6.077 -3.202 20.321 1.00 84.31 99 PRO A CA 1
ATOM 776 C C . PRO A 1 99 ? -4.770 -2.475 20.608 1.00 84.31 99 PRO A C 1
ATOM 778 O O . PRO A 1 99 ? -3.951 -2.183 19.734 1.00 84.31 99 PRO A O 1
ATOM 781 N N . VAL A 1 100 ? -4.580 -2.187 21.886 1.00 88.88 100 VAL A N 1
ATOM 782 C CA . VAL A 1 100 ? -3.337 -1.613 22.376 1.00 88.88 100 VAL A CA 1
ATOM 783 C C . VAL A 1 100 ? -2.286 -2.717 22.412 1.00 88.88 100 VAL A C 1
ATOM 785 O O . VAL A 1 100 ? -2.520 -3.770 22.997 1.00 88.88 100 VAL A O 1
ATOM 788 N N . VAL A 1 101 ? -1.131 -2.455 21.808 1.00 92.00 101 VAL A N 1
ATOM 789 C CA . VAL A 1 101 ? 0.046 -3.337 21.802 1.00 92.00 101 VAL A CA 1
ATOM 790 C C . VAL A 1 101 ? 1.200 -2.685 22.561 1.00 92.00 101 VAL A C 1
ATOM 792 O O . VAL A 1 101 ? 1.178 -1.477 22.834 1.00 92.00 101 VAL A O 1
ATOM 795 N N . GLY A 1 102 ? 2.200 -3.478 22.937 1.00 91.69 102 GLY A N 1
ATOM 796 C CA . GLY A 1 102 ? 3.363 -2.984 23.659 1.00 91.69 102 GLY A CA 1
ATOM 797 C C . GLY A 1 102 ? 4.309 -2.147 22.788 1.00 91.69 102 GLY A C 1
ATOM 798 O O . GLY A 1 102 ? 4.207 -2.055 21.565 1.00 91.69 102 GLY A O 1
ATOM 799 N N . SER A 1 103 ? 5.254 -1.463 23.439 1.00 93.44 103 SER A N 1
ATOM 800 C CA . SER A 1 103 ? 6.192 -0.546 22.768 1.00 93.44 103 SER A CA 1
ATOM 801 C C . SER A 1 103 ? 7.211 -1.234 21.854 1.00 93.44 103 SER A C 1
ATOM 803 O O . SER A 1 103 ? 7.820 -0.577 21.009 1.00 93.44 103 SER A O 1
ATOM 805 N N . GLU A 1 104 ? 7.396 -2.544 22.008 1.00 93.25 104 GLU A N 1
ATOM 806 C CA . GLU A 1 104 ? 8.289 -3.376 21.208 1.00 93.25 104 GLU A CA 1
ATOM 807 C C . GLU A 1 104 ? 7.984 -3.304 19.709 1.00 93.25 104 GLU A C 1
ATOM 809 O O . GLU A 1 104 ? 8.911 -3.439 18.908 1.00 93.25 104 GLU A O 1
ATOM 814 N N . VAL A 1 105 ? 6.743 -2.996 19.315 1.00 93.56 105 VAL A N 1
ATOM 815 C CA . VAL A 1 105 ? 6.403 -2.742 17.909 1.00 93.56 105 VAL A CA 1
ATOM 816 C C . VAL A 1 105 ? 7.204 -1.594 17.297 1.00 93.56 105 VAL A C 1
ATOM 818 O O . VAL A 1 105 ? 7.554 -1.630 16.118 1.00 93.56 105 VAL A O 1
ATOM 821 N N . GLY A 1 106 ? 7.571 -0.586 18.091 1.00 92.62 106 GLY A N 1
ATOM 822 C CA . GLY A 1 106 ? 8.296 0.583 17.596 1.00 92.62 106 GLY A CA 1
ATOM 823 C C . GLY A 1 106 ? 9.686 0.267 17.038 1.00 92.62 106 GLY A C 1
ATOM 824 O O . GLY A 1 106 ? 10.284 1.113 16.375 1.00 92.62 106 GLY A O 1
ATOM 825 N N . SER A 1 107 ? 10.213 -0.934 17.293 1.00 95.50 107 SER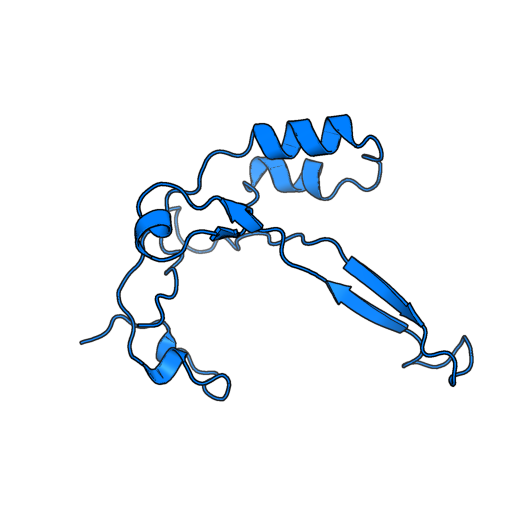 A N 1
ATOM 826 C CA . SER A 1 107 ? 11.510 -1.381 16.797 1.00 95.50 107 SER A CA 1
ATOM 827 C C . SER A 1 107 ? 11.358 -2.329 15.611 1.00 95.50 107 SER A C 1
ATOM 829 O O . SER A 1 107 ? 11.017 -3.499 15.768 1.00 95.50 107 SER A O 1
ATOM 831 N N . VAL A 1 108 ? 11.776 -1.869 14.429 1.00 93.69 108 VAL A N 1
ATOM 832 C CA . VAL A 1 108 ? 11.828 -2.671 13.187 1.00 93.69 108 VAL A CA 1
ATOM 833 C C . VAL A 1 108 ? 12.762 -3.889 13.256 1.00 93.69 108 VAL A C 1
ATOM 835 O O . VAL A 1 108 ? 12.764 -4.717 12.352 1.00 93.69 108 VAL A O 1
ATOM 838 N N . ARG A 1 109 ? 13.579 -4.015 14.312 1.00 94.06 109 ARG A N 1
ATOM 839 C CA . ARG A 1 109 ? 14.429 -5.197 14.540 1.00 94.06 109 ARG A CA 1
ATOM 840 C C . ARG A 1 109 ? 13.641 -6.392 15.084 1.00 94.06 109 ARG A C 1
ATOM 842 O O . ARG A 1 109 ? 14.143 -7.513 15.048 1.00 94.06 109 ARG A O 1
ATOM 849 N N . ASN A 1 110 ? 12.436 -6.163 15.602 1.00 94.31 110 ASN A N 1
ATOM 850 C CA . ASN A 1 110 ? 11.620 -7.198 16.220 1.00 94.31 110 ASN A CA 1
ATOM 851 C C . ASN A 1 110 ? 10.791 -7.921 15.151 1.00 94.31 110 ASN A C 1
ATOM 853 O O . ASN A 1 110 ? 9.727 -7.454 14.765 1.00 94.31 110 ASN A O 1
ATOM 857 N N . ASN A 1 111 ? 11.283 -9.072 14.686 1.00 92.75 111 ASN A N 1
ATOM 858 C CA . ASN A 1 111 ? 10.592 -9.937 13.723 1.00 92.75 111 ASN A CA 1
ATOM 859 C C . ASN A 1 111 ? 10.147 -11.255 14.380 1.00 92.75 111 ASN A C 1
ATOM 861 O O . ASN A 1 111 ? 10.643 -12.337 14.069 1.00 92.75 111 ASN A O 1
ATOM 865 N N . ASN A 1 112 ? 9.275 -11.142 15.376 1.00 90.50 112 ASN A N 1
ATOM 866 C CA . ASN A 1 112 ? 8.682 -12.255 16.116 1.00 90.50 112 ASN A CA 1
ATOM 867 C C . ASN A 1 112 ? 7.195 -11.920 16.381 1.00 90.50 112 ASN A C 1
ATOM 869 O O . ASN A 1 112 ? 6.797 -10.796 16.089 1.00 90.50 112 ASN A O 1
ATOM 873 N N . PRO A 1 113 ? 6.349 -12.847 16.863 1.00 87.56 113 PRO A N 1
ATOM 874 C CA . PRO A 1 113 ? 4.909 -12.592 16.975 1.00 87.56 113 PRO A CA 1
ATOM 875 C C . PRO A 1 113 ? 4.509 -11.697 18.160 1.00 87.56 113 PRO A C 1
ATOM 877 O O . PRO A 1 113 ? 3.399 -11.188 18.171 1.00 87.56 113 PRO A O 1
ATOM 880 N N . GLN A 1 114 ? 5.384 -11.464 19.144 1.00 87.12 114 GLN A N 1
ATOM 881 C CA . GLN A 1 114 ? 5.035 -10.712 20.359 1.00 87.12 114 GLN A CA 1
ATOM 882 C C . GLN A 1 114 ? 4.571 -9.260 20.127 1.00 87.12 114 GLN A C 1
ATOM 884 O O . GLN A 1 114 ? 3.656 -8.849 20.828 1.00 87.12 114 GLN A O 1
ATOM 889 N N . PRO A 1 115 ? 5.114 -8.476 19.171 1.00 89.44 115 PRO A N 1
ATOM 890 C CA . PRO A 1 115 ? 4.742 -7.071 18.996 1.00 89.44 115 PRO A CA 1
ATOM 891 C C . PRO A 1 115 ? 3.304 -6.808 18.548 1.00 89.44 115 PRO A C 1
ATOM 893 O O . PRO A 1 115 ? 2.889 -5.653 18.537 1.00 89.44 115 PRO A O 1
ATOM 896 N N . ILE A 1 116 ? 2.573 -7.840 18.120 1.00 90.12 116 ILE A N 1
ATOM 897 C CA . ILE A 1 116 ? 1.149 -7.731 17.777 1.00 90.12 116 ILE A CA 1
ATOM 898 C C . ILE A 1 116 ? 0.240 -8.272 18.888 1.00 90.12 116 ILE A C 1
ATOM 900 O O . ILE A 1 116 ? -0.977 -8.156 18.777 1.00 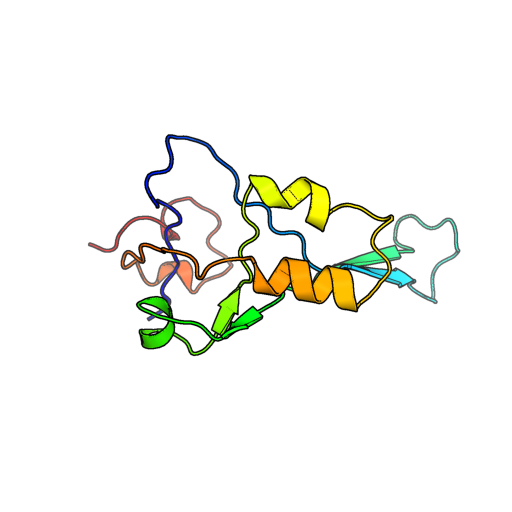90.12 116 ILE A O 1
ATOM 904 N N . GLU A 1 117 ? 0.806 -8.869 19.941 1.00 89.94 117 GLU A N 1
ATOM 905 C CA . GLU A 1 117 ? 0.031 -9.347 21.084 1.00 89.94 117 GLU A CA 1
ATOM 906 C C . GLU A 1 117 ? -0.492 -8.151 21.902 1.00 89.94 117 GLU A C 1
ATOM 908 O O . GLU A 1 117 ? 0.200 -7.131 22.023 1.00 89.94 117 GLU A O 1
ATOM 913 N N . PRO A 1 118 ? -1.698 -8.248 22.491 1.00 88.69 118 PRO A N 1
ATOM 914 C CA . PRO A 1 118 ? -2.235 -7.185 23.329 1.00 88.69 118 PRO A CA 1
ATOM 915 C C . PRO A 1 118 ? -1.303 -6.837 24.495 1.00 88.69 118 PRO A C 1
ATOM 917 O O . PRO A 1 118 ? -0.795 -7.720 25.193 1.00 88.69 118 PRO A O 1
ATOM 920 N N . ALA A 1 119 ? -1.125 -5.538 24.740 1.00 86.25 119 ALA A N 1
ATOM 921 C CA . ALA A 1 119 ? -0.399 -5.050 25.903 1.00 86.25 119 ALA A CA 1
ATOM 922 C C . ALA A 1 119 ? -1.072 -5.534 27.200 1.00 86.25 119 ALA A C 1
ATOM 924 O O . ALA A 1 119 ? -2.301 -5.549 27.304 1.00 86.25 119 ALA A O 1
ATOM 925 N N . GLN A 1 120 ? -0.249 -5.928 28.174 1.00 70.38 120 GLN A N 1
ATOM 926 C CA . GLN A 1 120 ? -0.677 -6.214 29.548 1.00 70.38 120 GLN A CA 1
ATOM 927 C C . GLN A 1 120 ? -0.896 -4.923 30.340 1.00 70.38 120 GLN A C 1
ATOM 929 O O . GLN A 1 120 ? -0.133 -3.955 30.107 1.00 70.38 120 GLN A O 1
#

pLDDT: mean 78.41, std 21.42, range [26.64, 97.75]

Sequence (120 aa):
MMLLPDLSATAGRGRTIGRSDPYEFWPNPELPEEHPDKWLVTATVIATSATDALGHIQERSPLIILKVLQAHWLDPSTTDRNQVRELVNVIPEPDLVLPVVGSEVGSVRNNNPQPIEPAQ

Secondary structure (DSSP, 8-state):
---------SS-S--PPP----EEEEE-TTS-TT-TTSEEEEE---EEE--HHHHTT-SEEE----GGGHHHHT-TT---HHHHHHHHHTSPPP------B-GGGG-TT--SSGGGSBP-